Protein AF-A0A9E3K2Z3-F1 (afdb_monomer_lite)

Foldseek 3Di:
DDDDDDDPAWDWDWDADADDPNDGDHRTDTDGTCPVDGPVVDDCVVRDD

Sequence (49 aa):
GDWQPLKPELVVEVQFDHVTDERFRHGTRFLRWRPDKAPRQCRMEQLAM

Structure (mmCIF, N/CA/C/O backbone):
data_AF-A0A9E3K2Z3-F1
#
_entry.id   AF-A0A9E3K2Z3-F1
#
loop_
_atom_site.group_PDB
_atom_site.id
_atom_site.type_symbol
_atom_site.label_atom_id
_atom_site.label_alt_id
_atom_site.label_comp_id
_atom_site.label_asym_id
_atom_site.label_entity_id
_atom_site.label_seq_id
_atom_site.pdbx_PDB_ins_code
_atom_site.Cartn_x
_atom_site.Cartn_y
_atom_site.Cartn_z
_atom_site.occupancy
_atom_site.B_iso_or_equiv
_atom_site.auth_seq_id
_atom_site.auth_comp_id
_atom_site.auth_asym_id
_atom_site.auth_atom_id
_atom_site.pdbx_PDB_model_num
ATOM 1 N N . GLY A 1 1 ? 14.312 0.519 23.416 1.00 78.06 1 GLY A N 1
ATOM 2 C CA . GLY A 1 1 ? 12.883 0.185 23.392 1.00 78.06 1 GLY A CA 1
ATOM 3 C C . GLY A 1 1 ? 12.730 -0.963 22.439 1.00 78.06 1 GLY A C 1
ATOM 4 O O . GLY A 1 1 ? 13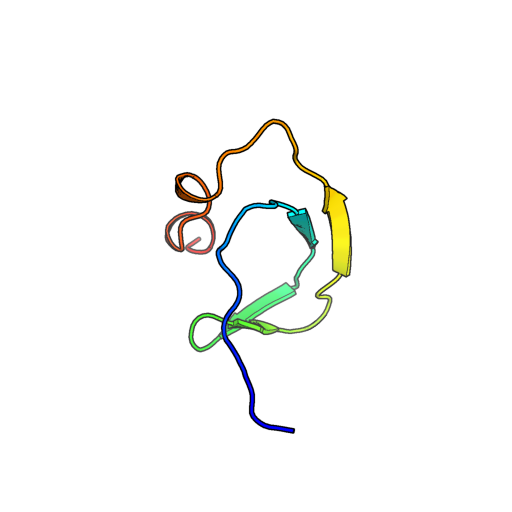.176 -0.832 21.306 1.00 78.06 1 GLY A O 1
ATOM 5 N N . ASP A 1 2 ? 12.229 -2.088 22.924 1.00 88.12 2 ASP A N 1
ATOM 6 C CA . ASP A 1 2 ? 12.068 -3.295 22.122 1.00 88.12 2 ASP A CA 1
ATOM 7 C C . ASP A 1 2 ? 10.997 -3.102 21.047 1.00 88.12 2 ASP A C 1
ATOM 9 O O . ASP A 1 2 ? 10.016 -2.380 21.236 1.00 88.12 2 ASP A O 1
ATOM 13 N N . TRP A 1 3 ? 11.213 -3.720 19.888 1.00 91.94 3 TRP A N 1
ATOM 14 C CA . TRP A 1 3 ? 10.235 -3.711 18.809 1.00 91.94 3 TRP A CA 1
ATOM 15 C C . TRP A 1 3 ? 9.028 -4.563 19.198 1.00 91.94 3 TRP A C 1
ATOM 17 O O . TRP A 1 3 ? 9.182 -5.673 19.709 1.00 91.94 3 TRP A O 1
ATOM 27 N N . GLN A 1 4 ? 7.826 -4.063 18.913 1.00 93.12 4 GLN A N 1
ATOM 28 C CA . GLN A 1 4 ? 6.589 -4.781 19.181 1.00 93.12 4 GLN A CA 1
ATOM 29 C C . GLN A 1 4 ? 5.697 -4.764 17.932 1.00 93.12 4 GLN A C 1
ATOM 31 O O . GLN A 1 4 ? 5.441 -3.686 17.386 1.00 93.12 4 GLN A O 1
ATOM 36 N N . PRO A 1 5 ? 5.240 -5.933 17.441 1.00 92.12 5 PRO A N 1
ATOM 37 C CA . PRO A 1 5 ? 4.412 -5.999 16.247 1.00 92.12 5 PRO A CA 1
ATOM 38 C C . PRO A 1 5 ? 3.043 -5.375 16.498 1.00 92.12 5 PRO A C 1
ATOM 40 O O . PRO A 1 5 ? 2.427 -5.586 17.543 1.00 92.12 5 PRO A O 1
ATOM 43 N N . LEU A 1 6 ? 2.533 -4.675 15.489 1.00 92.44 6 LEU A N 1
ATOM 44 C CA . LEU A 1 6 ? 1.156 -4.198 15.468 1.00 92.44 6 LEU A CA 1
ATOM 45 C C . LEU A 1 6 ? 0.264 -5.179 14.712 1.00 92.44 6 LEU A C 1
ATOM 47 O O . LEU A 1 6 ? 0.690 -5.830 13.755 1.00 92.44 6 LEU A O 1
ATOM 51 N N . LYS A 1 7 ? -1.003 -5.249 15.126 1.00 94.88 7 LYS A N 1
ATOM 52 C CA . LYS A 1 7 ? -2.028 -5.957 14.360 1.00 94.88 7 LYS A CA 1
ATOM 53 C C . LYS A 1 7 ? -2.298 -5.200 13.049 1.00 94.88 7 LYS A C 1
ATOM 55 O O . LYS A 1 7 ? -2.448 -3.977 13.089 1.00 94.88 7 LYS A O 1
ATOM 60 N N . PRO A 1 8 ? -2.385 -5.882 11.892 1.00 94.12 8 PRO A N 1
ATOM 61 C CA . PRO A 1 8 ? -2.743 -5.234 10.635 1.00 94.12 8 PRO A CA 1
ATOM 62 C C . PRO A 1 8 ? -4.242 -4.907 10.618 1.00 94.12 8 PRO A C 1
ATOM 64 O O . PRO A 1 8 ? -5.069 -5.791 10.402 1.00 94.12 8 PRO A O 1
ATOM 67 N N . GLU A 1 9 ? -4.588 -3.642 10.852 1.00 96.44 9 GLU A N 1
ATOM 68 C CA . GLU A 1 9 ? -5.986 -3.171 10.882 1.00 96.44 9 GLU A CA 1
ATOM 69 C C . GLU A 1 9 ? -6.296 -2.135 9.796 1.00 96.44 9 GLU A C 1
ATOM 71 O O . GLU A 1 9 ? -7.423 -2.064 9.311 1.00 96.44 9 GLU A O 1
ATOM 76 N N . LEU A 1 10 ? -5.294 -1.366 9.368 1.00 97.06 10 LEU A N 1
ATOM 77 C CA . LEU A 1 10 ? -5.452 -0.288 8.397 1.00 97.06 10 LEU A CA 1
ATOM 78 C C . LEU A 1 10 ? -4.804 -0.651 7.062 1.00 97.06 10 LEU A C 1
ATOM 80 O O . LEU A 1 10 ? -3.726 -1.245 7.024 1.00 97.06 10 LEU A O 1
ATOM 84 N N . VAL A 1 11 ? -5.446 -0.245 5.965 1.00 97.56 11 VAL A N 1
ATOM 85 C CA . VAL A 1 11 ? -4.963 -0.483 4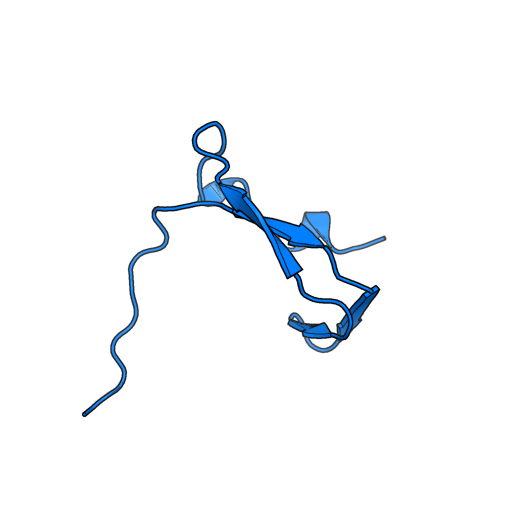.601 1.00 97.56 11 VAL A CA 1
ATOM 86 C C . VAL A 1 11 ? -4.648 0.838 3.914 1.00 97.56 11 VAL A C 1
ATOM 88 O O . VAL A 1 11 ? -5.389 1.817 4.027 1.00 97.56 11 VAL A O 1
ATOM 91 N N . VAL A 1 12 ? -3.546 0.844 3.169 1.00 97.50 12 VAL A N 1
ATOM 92 C CA . VAL A 1 12 ? -3.079 1.983 2.380 1.00 97.50 12 VAL 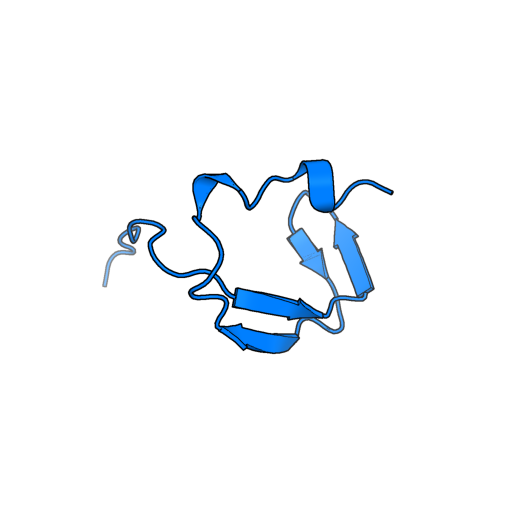A CA 1
ATOM 93 C C . VAL A 1 12 ? -2.829 1.563 0.943 1.00 97.50 12 VAL A C 1
ATOM 95 O O . VAL A 1 12 ? -2.512 0.410 0.657 1.00 97.50 12 VAL A O 1
ATOM 98 N N . GLU A 1 13 ? -2.962 2.518 0.039 1.00 97.00 13 GLU A N 1
ATOM 99 C CA . GLU A 1 13 ? -2.507 2.397 -1.336 1.00 97.00 13 GLU A CA 1
ATOM 100 C C . GLU A 1 13 ? -1.133 3.050 -1.461 1.00 97.00 13 GLU A C 1
ATOM 102 O O . GLU A 1 13 ? -0.918 4.160 -0.959 1.00 97.00 13 GLU A O 1
ATOM 107 N N . VAL A 1 14 ? -0.215 2.355 -2.128 1.00 96.12 14 VAL A N 1
ATOM 108 C CA . VAL A 1 14 ? 1.148 2.826 -2.364 1.00 96.12 14 VAL A CA 1
ATOM 109 C C . VAL A 1 14 ? 1.500 2.735 -3.841 1.00 96.12 14 VAL A C 1
ATOM 111 O O . VAL A 1 14 ? 1.043 1.834 -4.540 1.00 96.12 14 VAL A O 1
ATOM 114 N N . GLN A 1 15 ? 2.331 3.665 -4.296 1.00 95.25 15 GLN A N 1
ATOM 115 C CA . GLN A 1 15 ? 3.069 3.562 -5.554 1.00 95.25 15 GLN A CA 1
ATOM 116 C C . GLN A 1 15 ? 4.454 2.981 -5.266 1.00 95.25 15 GLN A C 1
ATOM 118 O O . GLN A 1 15 ? 4.989 3.263 -4.199 1.00 95.25 15 GLN A O 1
ATOM 123 N N . PHE A 1 16 ? 5.018 2.195 -6.182 1.00 94.69 16 PHE A N 1
ATOM 124 C CA . PHE A 1 16 ? 6.386 1.664 -6.127 1.00 94.69 16 PHE A CA 1
ATOM 125 C C . PHE A 1 16 ? 6.862 1.297 -7.542 1.00 94.69 16 PHE A C 1
ATOM 127 O O . PHE A 1 16 ? 6.028 1.141 -8.436 1.00 94.69 16 PHE A O 1
ATOM 134 N N . ASP A 1 17 ? 8.174 1.128 -7.727 1.00 93.38 17 ASP A N 1
ATOM 135 C CA . ASP A 1 17 ? 8.746 0.811 -9.044 1.00 93.38 17 ASP A CA 1
ATOM 136 C C . ASP A 1 17 ? 8.869 -0.703 -9.281 1.00 93.38 17 ASP A C 1
ATOM 138 O O . ASP A 1 17 ? 8.430 -1.208 -10.311 1.00 93.38 17 ASP A O 1
ATOM 142 N N . HIS A 1 18 ? 9.462 -1.449 -8.341 1.00 90.75 18 HIS A N 1
ATOM 143 C CA . HIS A 1 18 ? 9.570 -2.910 -8.435 1.00 90.75 18 HIS A CA 1
ATOM 144 C C . HIS A 1 18 ? 9.578 -3.598 -7.066 1.00 90.75 18 HIS A C 1
ATOM 146 O O . HIS A 1 18 ? 9.722 -2.962 -6.018 1.00 90.75 18 HIS A O 1
ATOM 152 N N . VAL A 1 19 ? 9.434 -4.925 -7.084 1.00 92.50 19 VAL A N 1
ATOM 153 C CA . VAL A 1 19 ? 9.510 -5.789 -5.902 1.00 92.50 19 VAL A CA 1
ATOM 154 C C . VAL A 1 19 ? 10.766 -6.652 -5.976 1.00 92.50 19 VAL A C 1
ATOM 156 O O . VAL A 1 19 ? 11.084 -7.229 -7.012 1.00 92.50 19 VAL A O 1
ATOM 159 N N . THR A 1 20 ? 11.499 -6.748 -4.870 1.00 91.06 20 THR A N 1
ATOM 160 C CA . THR A 1 20 ? 12.639 -7.666 -4.724 1.00 91.06 20 THR A CA 1
ATOM 161 C C . THR A 1 20 ? 12.627 -8.236 -3.321 1.00 91.06 20 THR A C 1
ATOM 163 O O . THR A 1 20 ? 12.563 -7.460 -2.366 1.00 91.06 20 THR A O 1
ATOM 166 N N . ASP A 1 21 ? 12.718 -9.563 -3.208 1.00 91.12 21 ASP A N 1
ATOM 167 C CA . ASP A 1 21 ? 12.696 -10.266 -1.916 1.00 91.12 21 ASP A CA 1
ATOM 168 C C . ASP A 1 21 ? 11.463 -9.850 -1.088 1.00 91.12 21 ASP A C 1
ATOM 170 O O . ASP A 1 21 ? 11.563 -9.343 0.026 1.00 91.12 21 ASP A O 1
ATOM 174 N N . GLU A 1 22 ? 10.285 -9.912 -1.725 1.00 89.56 22 GLU A N 1
ATOM 175 C CA . GLU A 1 22 ? 8.985 -9.594 -1.109 1.00 89.56 22 GLU A CA 1
ATOM 176 C C . GLU A 1 22 ? 8.860 -8.161 -0.549 1.00 89.56 22 GLU A C 1
ATOM 178 O O . GLU A 1 22 ? 7.985 -7.861 0.265 1.00 89.56 22 GLU A O 1
ATOM 183 N N . ARG A 1 23 ? 9.716 -7.238 -1.007 1.00 90.88 23 ARG A N 1
ATOM 184 C CA . ARG A 1 23 ? 9.741 -5.838 -0.565 1.00 90.88 23 ARG A CA 1
ATOM 185 C C . ARG A 1 23 ? 9.623 -4.879 -1.735 1.00 90.88 23 ARG A C 1
ATOM 187 O O . ARG A 1 23 ? 10.288 -5.050 -2.755 1.00 90.88 23 ARG A O 1
ATOM 194 N N . PHE A 1 24 ? 8.854 -3.811 -1.539 1.00 92.94 24 PHE A N 1
ATOM 195 C CA . PHE A 1 24 ? 8.851 -2.663 -2.444 1.00 92.94 24 PHE A CA 1
ATOM 196 C C . PHE A 1 24 ? 10.228 -1.997 -2.483 1.00 92.94 24 PHE A C 1
ATOM 198 O O . PHE A 1 24 ? 10.864 -1.790 -1.444 1.00 92.94 24 PHE A O 1
ATOM 205 N N . ARG A 1 25 ? 10.673 -1.629 -3.681 1.00 91.81 25 ARG A N 1
ATOM 206 C CA . ARG A 1 25 ? 11.950 -0.966 -3.932 1.00 91.81 25 ARG A CA 1
ATOM 207 C C . ARG A 1 25 ? 11.746 0.199 -4.885 1.00 91.81 25 ARG A C 1
ATOM 209 O O . ARG A 1 25 ? 11.095 0.033 -5.911 1.00 91.81 25 ARG A O 1
ATOM 216 N N . HIS A 1 26 ? 12.400 1.314 -4.546 1.00 92.38 26 HIS A N 1
ATOM 217 C CA . HIS A 1 26 ? 12.372 2.590 -5.266 1.00 92.38 26 HIS A CA 1
ATOM 218 C C . HIS A 1 26 ? 10.952 3.154 -5.461 1.00 92.38 26 HIS A C 1
ATOM 220 O O . HIS A 1 26 ? 9.959 2.433 -5.522 1.00 92.38 26 HIS A O 1
ATOM 226 N N . GLY A 1 27 ? 10.829 4.480 -5.430 1.00 88.00 27 GLY A N 1
ATOM 227 C CA . GLY A 1 27 ? 9.538 5.130 -5.670 1.00 88.00 27 GLY A CA 1
ATOM 228 C C . GLY A 1 27 ? 8.426 4.830 -4.651 1.00 88.00 27 GLY A C 1
ATOM 229 O O . GLY A 1 27 ? 7.314 5.305 -4.863 1.00 88.00 27 GLY A O 1
ATOM 230 N N . THR A 1 28 ? 8.689 4.101 -3.550 1.00 95.00 28 THR A N 1
ATOM 231 C CA . THR A 1 28 ? 7.652 3.730 -2.576 1.00 95.00 28 THR A CA 1
ATOM 232 C C . THR A 1 28 ? 7.044 4.969 -1.930 1.00 95.00 28 THR A C 1
ATOM 234 O O . THR A 1 28 ? 7.679 5.622 -1.098 1.00 95.00 28 THR A O 1
ATOM 237 N N . ARG A 1 29 ? 5.807 5.298 -2.298 1.00 97.06 29 ARG A N 1
ATOM 238 C CA . ARG A 1 29 ? 5.083 6.460 -1.776 1.00 97.06 29 ARG A CA 1
ATOM 239 C C . ARG A 1 29 ? 3.695 6.074 -1.316 1.00 97.06 29 ARG A C 1
ATOM 241 O O . ARG A 1 29 ? 2.971 5.374 -2.015 1.00 97.06 29 ARG A O 1
ATOM 248 N N . PHE A 1 30 ? 3.316 6.593 -0.155 1.00 97.50 30 PHE A N 1
ATOM 249 C CA . PHE A 1 30 ? 1.935 6.577 0.302 1.00 97.50 30 PHE A CA 1
ATOM 250 C C . PHE A 1 30 ? 1.078 7.454 -0.614 1.00 97.50 30 PHE A C 1
ATOM 252 O O . PHE A 1 30 ? 1.427 8.607 -0.864 1.00 97.50 30 PHE A O 1
ATOM 259 N N . LEU A 1 31 ? -0.045 6.913 -1.082 1.00 97.56 31 LEU A N 1
ATOM 260 C CA . LEU A 1 31 ? -1.015 7.658 -1.878 1.00 97.56 31 LEU A CA 1
ATOM 261 C C . LEU A 1 31 ? -2.237 8.032 -1.041 1.00 97.56 31 LEU A C 1
ATOM 263 O O . LEU A 1 31 ? -2.594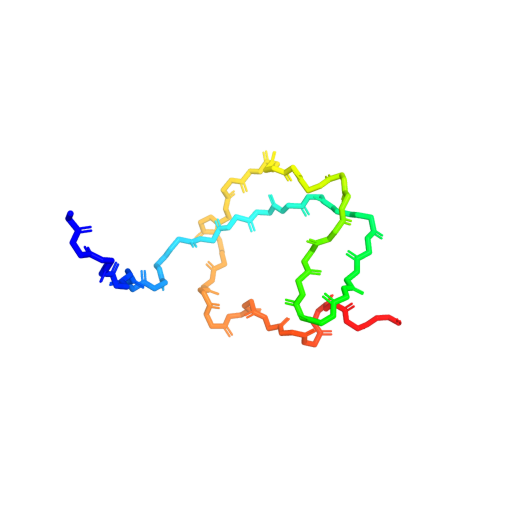 9.204 -0.953 1.00 97.56 31 LEU A O 1
ATOM 267 N N . ARG A 1 32 ? -2.893 7.037 -0.432 1.00 98.25 32 ARG A N 1
ATOM 268 C CA . ARG A 1 32 ? -4.132 7.240 0.335 1.00 98.25 32 ARG A CA 1
ATOM 269 C C . ARG A 1 32 ? -4.455 6.073 1.257 1.00 98.25 32 ARG A C 1
ATOM 271 O O . ARG A 1 32 ? -4.034 4.942 1.023 1.00 98.25 32 ARG A O 1
ATOM 278 N N . TRP A 1 33 ? -5.291 6.342 2.254 1.00 98.19 33 TRP A N 1
ATOM 279 C CA . TRP A 1 33 ? -5.966 5.308 3.037 1.00 98.19 33 TRP A CA 1
ATOM 280 C 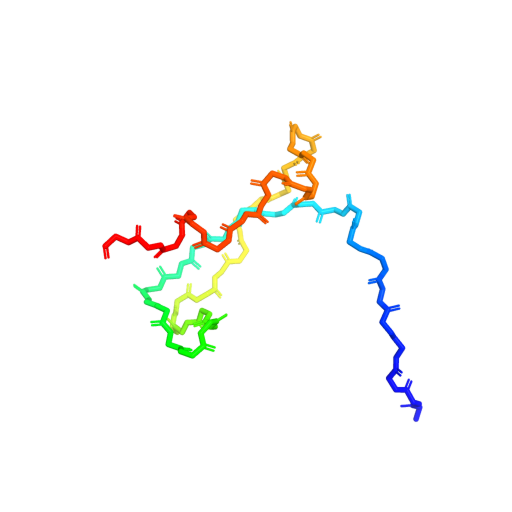C . TRP A 1 33 ? -7.041 4.599 2.204 1.00 98.19 33 TRP A C 1
ATOM 282 O O . TRP A 1 33 ? -7.678 5.212 1.346 1.00 98.19 33 TRP A O 1
ATOM 292 N N . ARG A 1 34 ? -7.254 3.309 2.476 1.00 98.00 34 ARG A N 1
ATOM 293 C CA . ARG A 1 34 ? -8.262 2.453 1.833 1.00 98.00 34 ARG A CA 1
ATOM 294 C C . ARG A 1 34 ? -9.198 1.846 2.883 1.00 98.00 34 ARG A C 1
ATOM 296 O O . ARG A 1 34 ? -9.118 0.645 3.140 1.00 98.00 34 ARG A O 1
ATOM 303 N N . PRO A 1 35 ? -10.080 2.652 3.507 1.00 97.31 35 PRO A N 1
ATOM 304 C CA . PRO A 1 35 ? -11.034 2.145 4.500 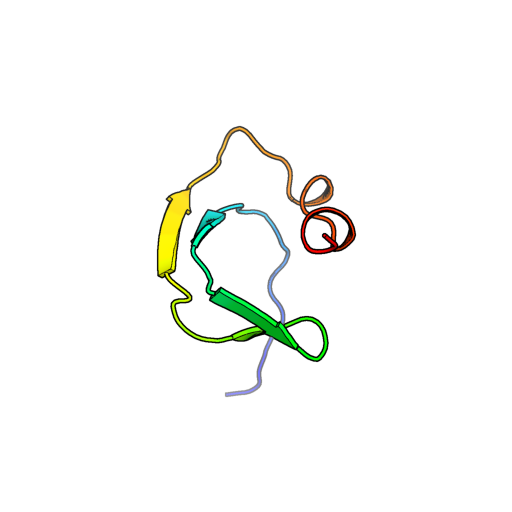1.00 97.31 35 PRO A CA 1
ATOM 305 C C . PRO A 1 35 ? -12.043 1.154 3.895 1.00 97.31 35 PRO A C 1
ATOM 307 O O . PRO A 1 35 ? -12.716 0.431 4.618 1.00 97.31 35 PRO A O 1
ATOM 310 N N . ASP A 1 36 ? -12.134 1.109 2.565 1.00 97.38 36 ASP A N 1
ATOM 311 C CA . ASP A 1 36 ? -12.961 0.191 1.788 1.00 97.38 36 ASP A CA 1
ATOM 312 C C . ASP A 1 36 ? -12.375 -1.228 1.662 1.00 97.38 36 ASP A C 1
ATOM 314 O O . ASP A 1 36 ? -13.077 -2.134 1.211 1.00 97.38 36 ASP A O 1
ATOM 318 N N . LYS A 1 37 ? -11.103 -1.447 2.034 1.00 96.75 37 LYS A N 1
ATOM 319 C CA . LYS A 1 37 ? -10.435 -2.752 1.913 1.00 96.75 37 LYS A CA 1
ATOM 320 C C . LYS A 1 37 ? -10.114 -3.346 3.277 1.00 96.75 37 LYS A C 1
ATOM 322 O O . LYS A 1 37 ? -9.548 -2.691 4.144 1.00 96.75 37 LYS A O 1
ATOM 327 N N . ALA A 1 38 ? -10.402 -4.635 3.430 1.00 96.81 38 ALA A N 1
ATOM 328 C CA . ALA A 1 38 ? -9.977 -5.403 4.591 1.00 96.81 38 ALA A CA 1
ATOM 329 C C . ALA A 1 38 ? -8.503 -5.837 4.445 1.00 96.81 38 ALA A C 1
ATOM 331 O O . ALA A 1 38 ? -8.122 -6.283 3.358 1.00 96.81 38 ALA A O 1
ATOM 332 N N . PRO A 1 39 ? -7.693 -5.835 5.524 1.00 96.38 39 PRO A N 1
ATOM 333 C CA . PRO A 1 39 ? -6.284 -6.251 5.478 1.00 96.38 39 PRO A CA 1
ATOM 334 C C . PRO A 1 39 ? -6.050 -7.632 4.846 1.00 96.38 39 PRO A C 1
ATOM 336 O O . PRO A 1 39 ? -5.121 -7.813 4.068 1.00 96.38 39 PRO A O 1
ATOM 339 N N . ARG A 1 40 ? -6.955 -8.594 5.072 1.00 95.19 40 ARG A N 1
ATOM 340 C CA . ARG A 1 40 ? -6.906 -9.946 4.468 1.00 95.19 40 ARG A CA 1
ATOM 341 C C . ARG A 1 40 ? -7.028 -9.979 2.935 1.00 95.19 40 ARG A C 1
ATOM 343 O O . ARG A 1 40 ? -6.833 -11.025 2.317 1.00 95.19 40 ARG A O 1
ATOM 350 N N . GLN A 1 41 ? -7.432 -8.870 2.317 1.00 95.19 41 GLN A N 1
ATOM 351 C CA . GLN A 1 41 ? -7.512 -8.728 0.862 1.00 95.19 41 GLN A CA 1
ATOM 352 C C . GLN A 1 41 ? -6.195 -8.227 0.252 1.00 95.19 41 GLN A C 1
ATOM 354 O O . GLN A 1 41 ? -6.070 -8.255 -0.970 1.00 95.19 41 GLN A O 1
ATOM 359 N N . CYS A 1 42 ? -5.241 -7.774 1.071 1.00 94.50 42 CYS A N 1
ATOM 360 C CA . CYS A 1 42 ? -3.907 -7.361 0.650 1.00 94.50 42 CYS A CA 1
ATOM 361 C C . CYS A 1 42 ? -2.983 -8.586 0.621 1.00 94.50 42 CYS A C 1
ATOM 363 O O . CYS A 1 42 ? -2.509 -9.027 1.665 1.00 94.50 42 CYS A O 1
ATOM 365 N N . ARG A 1 43 ? -2.776 -9.174 -0.562 1.00 91.50 43 ARG A N 1
ATOM 366 C CA . ARG A 1 43 ? -2.013 -10.418 -0.759 1.00 91.50 43 ARG A CA 1
ATOM 367 C C . ARG A 1 43 ? -0.841 -10.209 -1.710 1.00 91.50 43 ARG A C 1
ATOM 369 O O . ARG A 1 43 ? -0.932 -9.411 -2.637 1.00 91.50 43 ARG A O 1
ATOM 376 N N . MET A 1 44 ? 0.215 -11.000 -1.528 1.00 88.88 44 MET A N 1
ATOM 377 C CA . MET A 1 44 ? 1.410 -10.975 -2.386 1.00 88.88 44 MET A CA 1
ATOM 378 C C . MET A 1 44 ? 1.106 -11.290 -3.856 1.00 88.88 44 MET A C 1
ATOM 380 O O . MET A 1 44 ? 1.780 -10.779 -4.741 1.00 88.88 44 MET A O 1
ATOM 384 N N . GLU A 1 45 ? 0.037 -12.042 -4.129 1.00 89.62 45 GLU A N 1
ATOM 385 C CA . GLU A 1 45 ? -0.483 -12.308 -5.482 1.00 89.62 45 GLU A CA 1
ATOM 386 C C . GLU A 1 45 ? -0.758 -11.027 -6.285 1.00 89.62 45 GLU A C 1
ATOM 388 O O . GLU A 1 45 ? -0.706 -11.042 -7.507 1.00 89.62 45 GLU A O 1
ATOM 393 N N . GLN A 1 46 ? -1.040 -9.906 -5.614 1.00 85.75 46 GLN A N 1
ATOM 394 C CA . GLN A 1 46 ? -1.286 -8.615 -6.263 1.00 85.75 46 GLN A CA 1
ATOM 395 C C . GLN A 1 46 ? -0.005 -7.953 -6.787 1.00 85.75 46 GLN A C 1
ATOM 397 O O . GLN A 1 46 ? -0.090 -6.960 -7.505 1.00 85.75 46 GLN A O 1
ATOM 402 N N . LEU A 1 47 ? 1.161 -8.452 -6.373 1.00 83.88 47 LEU A N 1
ATOM 403 C CA . LEU A 1 47 ? 2.476 -7.910 -6.712 1.00 83.88 47 LEU A CA 1
ATOM 404 C C . LEU A 1 47 ? 3.164 -8.685 -7.838 1.00 83.88 47 LEU A C 1
ATOM 406 O O . LEU A 1 47 ? 4.134 -8.187 -8.402 1.00 83.88 47 LEU A O 1
ATOM 410 N N . ALA A 1 48 ? 2.683 -9.890 -8.147 1.00 66.00 48 ALA A N 1
ATOM 411 C CA . ALA A 1 48 ? 3.201 -10.703 -9.233 1.00 66.00 48 ALA A CA 1
ATOM 412 C C . ALA A 1 48 ? 2.543 -10.274 -10.556 1.00 66.00 48 ALA A C 1
ATOM 414 O O . ALA A 1 48 ? 1.363 -10.546 -10.783 1.00 66.00 48 ALA A O 1
ATOM 415 N N . MET A 1 49 ? 3.317 -9.602 -11.409 1.00 55.69 49 MET A N 1
ATOM 416 C CA . MET A 1 49 ? 3.104 -9.541 -12.860 1.00 55.69 49 MET A CA 1
ATOM 417 C C . MET A 1 49 ? 4.288 -10.195 -13.553 1.00 55.69 49 MET A C 1
ATOM 419 O O . MET A 1 49 ? 5.427 -9.945 -13.097 1.00 55.69 49 MET A O 1
#

Secondary structure (DSSP, 8-state):
----PPP----EEEE-SEEETTEEESS-EEEEE-TTS-GGG--GGGT--

Radius of gyration: 12.52 Å; chains: 1; bounding box: 26×20×36 Å

pLDDT: mean 92.11, std 7.68, range [55.69, 98.25]